Protein AF-B9J135-F1 (afdb_monomer_lite)

Organism: Bacillus cereus (strain Q1) (NCBI:txid361100)

Foldseek 3Di:
DPPPPPPQQFQAAPPPRDTDDPPFDKDFAFDDDDPVPQDDDPPRSSRSVGTPGMHGPVVVVVVD

Secondary structure (DSSP, 8-state):
--SSTT-----B-TTT-PBPPTT--EEEEEPPPPGGG---S-HHHHHHHHEEEEEEHHHHHHH-

Sequence (64 aa):
MLKDMFKRKELICVSCQKKIQYEEELVAFVKLPKERSILVGPFDVCLAKTAQEIYCKSCYDKKA

Structure (mmCIF, N/CA/C/O backbone):
data_AF-B9J135-F1
#
_entry.id   AF-B9J135-F1
#
loop_
_atom_site.group_PDB
_atom_site.id
_atom_site.type_symbol
_atom_site.label_atom_id
_atom_site.label_alt_id
_atom_site.label_comp_id
_atom_site.label_asym_id
_atom_site.label_entity_id
_atom_site.label_seq_id
_atom_site.pdbx_PDB_ins_code
_atom_site.Cartn_x
_atom_site.Cartn_y
_atom_site.Cartn_z
_atom_site.occupancy
_atom_site.B_iso_or_equiv
_atom_site.auth_seq_id
_atom_site.auth_comp_id
_atom_site.auth_asym_id
_atom_site.auth_atom_id
_atom_site.pdbx_PDB_model_num
ATOM 1 N N . MET A 1 1 ? 4.591 24.216 -16.678 1.00 43.78 1 MET A N 1
ATOM 2 C CA . MET A 1 1 ? 3.636 23.610 -15.721 1.00 43.78 1 MET A CA 1
ATOM 3 C C . MET A 1 1 ? 4.250 22.349 -15.098 1.00 43.78 1 MET A C 1
ATOM 5 O O . MET A 1 1 ? 3.859 21.246 -15.433 1.00 43.78 1 MET A O 1
ATOM 9 N N . LEU A 1 2 ? 5.264 22.507 -14.235 1.00 50.41 2 LEU A N 1
ATOM 10 C CA . LEU A 1 2 ? 6.144 21.423 -13.741 1.00 50.41 2 LEU A CA 1
ATOM 11 C C . LEU A 1 2 ? 6.026 21.190 -12.218 1.00 50.41 2 LEU A C 1
ATOM 13 O O . LEU A 1 2 ? 6.952 20.685 -11.593 1.00 50.41 2 LEU A O 1
ATOM 17 N N . LYS A 1 3 ? 4.916 21.597 -11.587 1.00 44.44 3 LYS A N 1
ATOM 18 C CA . LYS A 1 3 ? 4.781 21.544 -10.118 1.00 44.44 3 LYS A CA 1
ATOM 19 C C . LYS A 1 3 ? 4.169 20.248 -9.565 1.00 44.44 3 LYS A C 1
ATOM 21 O O . LYS A 1 3 ? 4.285 20.020 -8.368 1.00 44.44 3 LYS A O 1
ATOM 26 N N . ASP A 1 4 ? 3.613 19.367 -10.400 1.00 50.03 4 ASP A N 1
ATOM 27 C CA . ASP A 1 4 ? 2.939 18.144 -9.920 1.00 50.03 4 ASP A CA 1
ATOM 28 C C . ASP A 1 4 ? 3.798 16.869 -9.937 1.00 50.03 4 ASP A C 1
ATOM 30 O O . ASP A 1 4 ? 3.388 15.844 -9.397 1.00 50.03 4 ASP A O 1
ATOM 34 N N . MET A 1 5 ? 5.024 16.906 -10.472 1.00 47.28 5 MET A N 1
ATOM 35 C CA . MET A 1 5 ? 5.897 15.718 -10.512 1.00 47.28 5 MET A CA 1
ATOM 36 C C . MET A 1 5 ? 6.554 15.377 -9.161 1.00 47.28 5 MET A C 1
ATOM 38 O O . MET A 1 5 ? 7.114 14.291 -9.011 1.00 47.28 5 MET A O 1
ATOM 42 N N . PHE A 1 6 ? 6.457 16.270 -8.169 1.00 50.03 6 PHE A N 1
ATOM 43 C CA . PHE A 1 6 ? 7.081 16.123 -6.847 1.00 50.03 6 PHE A CA 1
ATOM 44 C C . PHE A 1 6 ? 6.095 15.936 -5.689 1.00 50.03 6 PHE A C 1
ATOM 46 O O . PHE A 1 6 ? 6.522 15.902 -4.534 1.00 50.03 6 PHE A O 1
ATOM 53 N N . LYS A 1 7 ? 4.794 15.743 -5.947 1.00 53.69 7 LYS A N 1
ATOM 54 C CA . LYS A 1 7 ? 3.929 15.174 -4.907 1.00 53.69 7 LYS A CA 1
ATOM 55 C C . LYS A 1 7 ? 4.349 13.721 -4.721 1.00 53.69 7 LYS A C 1
ATOM 57 O O . LYS A 1 7 ? 3.970 12.853 -5.506 1.00 53.69 7 LYS A O 1
ATOM 62 N N . ARG A 1 8 ? 5.187 13.459 -3.710 1.00 61.72 8 ARG A N 1
ATOM 63 C CA . ARG A 1 8 ? 5.419 12.102 -3.203 1.00 61.72 8 ARG A CA 1
ATOM 64 C C . ARG A 1 8 ? 4.036 11.497 -2.980 1.00 61.72 8 ARG A C 1
ATOM 66 O O . ARG A 1 8 ? 3.295 11.987 -2.135 1.00 61.72 8 ARG A O 1
ATOM 73 N N . LYS A 1 9 ? 3.656 10.511 -3.798 1.00 73.44 9 LYS A N 1
ATOM 74 C CA . LYS A 1 9 ? 2.428 9.759 -3.550 1.00 73.44 9 LYS A CA 1
ATOM 75 C C . LYS A 1 9 ? 2.614 9.081 -2.202 1.00 73.44 9 LYS A C 1
ATOM 77 O O . LYS A 1 9 ? 3.563 8.324 -2.024 1.00 73.44 9 LYS A O 1
ATOM 82 N N . GLU A 1 10 ? 1.754 9.426 -1.261 1.00 85.06 10 GLU A N 1
ATOM 83 C CA . GLU A 1 10 ? 1.759 8.840 0.069 1.00 85.06 10 GLU A CA 1
ATOM 84 C C . GLU A 1 10 ? 0.998 7.512 0.035 1.00 85.06 10 GLU A C 1
ATOM 86 O O . GLU A 1 10 ? 0.061 7.341 -0.748 1.00 85.06 10 GLU A O 1
ATOM 91 N N . LEU A 1 11 ? 1.397 6.565 0.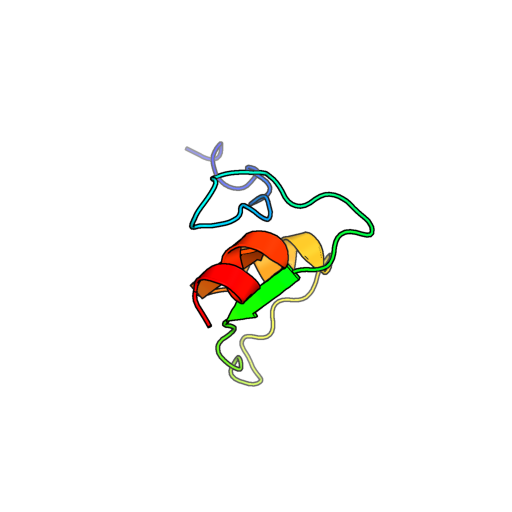885 1.00 91.06 11 LEU A N 1
ATOM 92 C CA . LEU A 1 11 ? 0.641 5.335 1.097 1.00 91.06 11 LEU A CA 1
ATOM 93 C C . LEU A 1 11 ? -0.585 5.681 1.944 1.00 91.06 11 LEU A C 1
ATOM 95 O O . LEU A 1 11 ? -0.468 5.892 3.148 1.00 91.06 11 LEU A O 1
ATOM 99 N N . ILE A 1 12 ? -1.749 5.791 1.309 1.00 94.06 12 ILE A N 1
ATOM 100 C CA . ILE A 1 12 ? -3.005 6.167 1.964 1.00 94.06 12 ILE A CA 1
ATOM 101 C C . ILE A 1 12 ? -3.963 4.982 1.892 1.00 94.06 12 ILE A C 1
ATOM 103 O O . ILE A 1 12 ? -4.188 4.421 0.820 1.00 94.06 12 ILE A O 1
ATOM 107 N N . CYS A 1 13 ? -4.536 4.607 3.036 1.00 95.50 13 CYS A N 1
ATOM 108 C CA . CYS A 1 13 ? -5.576 3.588 3.092 1.00 95.50 13 CYS A CA 1
ATOM 109 C C . CYS A 1 13 ? -6.828 4.074 2.351 1.00 95.50 13 CYS A C 1
ATOM 111 O O . CYS A 1 13 ? -7.401 5.103 2.709 1.00 95.50 13 CYS A O 1
ATOM 113 N N . VAL A 1 14 ? -7.302 3.306 1.370 1.00 95.56 14 VAL A N 1
ATOM 114 C CA . VAL A 1 14 ? -8.492 3.649 0.574 1.00 95.56 14 VAL A CA 1
ATOM 115 C C . VAL A 1 14 ? -9.746 3.749 1.451 1.00 95.56 14 VAL A C 1
ATOM 117 O O . VAL A 1 14 ? -10.606 4.588 1.199 1.00 95.56 14 VAL A O 1
ATOM 120 N N . SER A 1 15 ? -9.833 2.943 2.514 1.00 96.12 15 SER A N 1
ATOM 121 C CA . SER A 1 15 ? -11.007 2.900 3.394 1.00 96.12 15 SER A CA 1
ATOM 122 C C . SER A 1 15 ? -11.053 4.052 4.404 1.00 96.12 15 SER A C 1
ATOM 124 O O . SER A 1 15 ? -12.049 4.765 4.465 1.00 96.12 15 SER A O 1
ATOM 126 N N . CYS A 1 16 ? -9.992 4.258 5.190 1.00 95.94 16 CYS A N 1
ATOM 127 C CA . CYS A 1 16 ? -10.000 5.236 6.287 1.00 95.94 16 CYS A CA 1
ATOM 128 C C . CYS A 1 16 ? -9.236 6.530 5.987 1.00 95.94 16 CYS A C 1
ATOM 130 O O . CYS A 1 16 ? -9.154 7.394 6.855 1.00 95.94 16 CYS A O 1
ATOM 132 N N . GLN A 1 17 ? -8.636 6.655 4.797 1.00 95.69 17 GLN A N 1
ATOM 133 C CA . GLN A 1 17 ? -7.832 7.808 4.366 1.00 95.69 17 GLN A CA 1
ATOM 134 C C . GLN A 1 17 ? -6.619 8.120 5.265 1.00 95.69 17 GLN A C 1
ATOM 136 O O . GLN A 1 17 ? -5.935 9.125 5.079 1.00 95.69 17 GLN A O 1
ATOM 141 N N . LYS A 1 18 ? -6.293 7.238 6.218 1.00 94.62 18 LYS A N 1
ATOM 142 C CA . LYS A 1 18 ? -5.090 7.344 7.042 1.00 94.62 18 LYS A CA 1
ATOM 143 C C . LYS A 1 18 ? -3.853 7.091 6.180 1.00 94.62 18 LYS A C 1
ATOM 145 O O . LYS A 1 18 ? -3.800 6.115 5.427 1.00 94.62 18 LYS A O 1
ATOM 150 N N . LYS A 1 19 ? -2.831 7.927 6.362 1.00 94.12 19 LYS A N 1
ATOM 151 C CA . LYS A 1 19 ? -1.481 7.671 5.861 1.00 94.12 19 LYS A CA 1
ATOM 152 C C . LYS A 1 19 ? -0.827 6.530 6.643 1.00 94.12 19 LYS A C 1
ATOM 154 O O . LYS A 1 19 ? -0.717 6.610 7.870 1.00 94.12 19 LYS A O 1
ATOM 159 N N . ILE A 1 20 ? -0.366 5.512 5.928 1.00 94.25 20 ILE A N 1
ATOM 160 C CA . ILE A 1 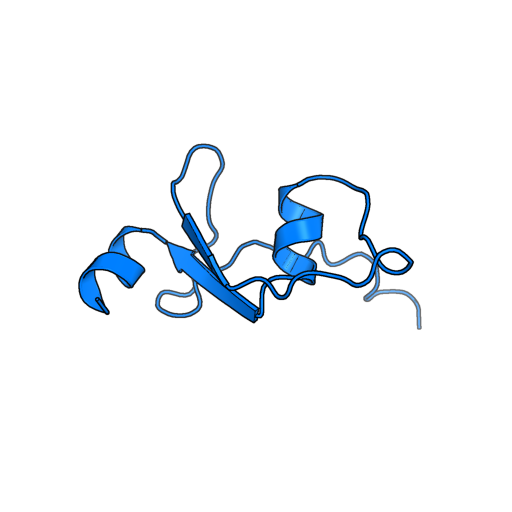20 ? 0.410 4.407 6.488 1.00 94.25 20 ILE A CA 1
ATOM 161 C C . ILE A 1 20 ? 1.763 4.948 6.959 1.00 94.25 20 ILE A C 1
ATOM 163 O O . ILE A 1 20 ? 2.449 5.652 6.212 1.00 94.25 20 ILE A O 1
ATOM 167 N N . GLN A 1 21 ? 2.110 4.665 8.212 1.00 92.50 21 GLN A N 1
ATOM 168 C CA . GLN A 1 21 ? 3.378 5.085 8.811 1.00 92.50 21 GLN A CA 1
ATOM 169 C C . GLN A 1 21 ? 4.456 4.014 8.630 1.00 92.50 21 GLN A C 1
ATOM 171 O O . GLN A 1 21 ? 4.167 2.877 8.256 1.00 92.50 21 GLN A O 1
ATOM 176 N N . TYR A 1 22 ? 5.710 4.381 8.894 1.00 88.69 22 TYR A N 1
ATOM 177 C CA . TYR A 1 22 ? 6.783 3.393 8.971 1.00 88.69 22 TYR A CA 1
ATOM 178 C C . TYR A 1 22 ? 6.465 2.351 10.046 1.00 88.69 22 TYR A C 1
ATOM 180 O O . TYR A 1 22 ? 5.859 2.680 11.061 1.00 88.69 22 TYR A O 1
ATOM 188 N N . GLU A 1 23 ? 6.863 1.106 9.783 1.00 90.31 23 GLU A N 1
ATOM 189 C CA . GLU A 1 23 ? 6.618 -0.059 10.650 1.00 90.31 23 GLU A CA 1
ATOM 190 C C . GLU A 1 23 ? 5.142 -0.495 10.767 1.00 90.31 23 GLU A C 1
ATOM 192 O O . GLU A 1 23 ? 4.849 -1.476 11.447 1.00 90.31 23 GLU A O 1
ATOM 197 N N . GLU A 1 24 ? 4.203 0.151 10.062 1.00 92.69 24 GLU A N 1
ATOM 198 C CA . GLU A 1 24 ? 2.817 -0.323 9.982 1.00 92.69 24 GLU A CA 1
ATOM 199 C C . GLU A 1 24 ? 2.635 -1.410 8.915 1.00 92.69 24 GLU A C 1
ATOM 201 O O . GLU A 1 24 ? 3.074 -1.283 7.769 1.00 92.69 24 GLU A O 1
ATOM 206 N N . GLU A 1 25 ? 1.898 -2.462 9.271 1.00 94.62 25 GLU A N 1
ATOM 207 C CA . GLU A 1 25 ? 1.466 -3.482 8.319 1.00 94.62 25 GLU A CA 1
ATOM 208 C C . GLU A 1 25 ? 0.345 -2.959 7.407 1.00 94.62 25 GLU A C 1
ATOM 210 O O . GLU A 1 25 ? -0.626 -2.321 7.839 1.00 94.62 25 GLU A O 1
ATOM 215 N N . LEU A 1 26 ? 0.455 -3.287 6.122 1.00 95.12 26 LEU A N 1
ATOM 216 C CA . LEU A 1 26 ? -0.485 -2.884 5.084 1.00 95.12 26 LEU A CA 1
ATOM 217 C C . LEU A 1 26 ? -0.736 -4.030 4.105 1.00 95.12 26 LEU A C 1
ATOM 219 O O . LEU A 1 26 ? 0.110 -4.904 3.920 1.00 95.12 26 LEU A O 1
ATOM 223 N N . VAL A 1 27 ? -1.878 -3.974 3.426 1.00 96.06 27 VAL A N 1
ATOM 224 C CA . VAL A 1 27 ? -2.194 -4.834 2.282 1.00 96.06 27 VAL A CA 1
ATOM 225 C C . VAL A 1 27 ? -2.276 -3.961 1.039 1.00 96.06 27 VAL A C 1
ATOM 227 O O . VAL A 1 27 ? -3.026 -2.985 1.011 1.00 96.06 27 VAL A O 1
ATOM 230 N N . ALA A 1 28 ? -1.502 -4.303 0.011 1.00 94.69 28 ALA A N 1
ATOM 231 C CA . ALA A 1 28 ? -1.493 -3.592 -1.260 1.00 94.69 28 ALA A CA 1
ATOM 232 C C . ALA A 1 28 ? -1.787 -4.550 -2.414 1.00 94.69 28 ALA A C 1
ATOM 234 O O . ALA A 1 28 ? -1.134 -5.583 -2.567 1.00 94.69 28 ALA A O 1
ATOM 235 N N . PHE A 1 29 ? -2.738 -4.171 -3.263 1.00 94.62 29 PHE A N 1
ATOM 236 C CA . PHE A 1 29 ? -3.022 -4.880 -4.504 1.00 94.62 29 PHE A CA 1
ATOM 237 C C . PHE A 1 29 ? -2.185 -4.269 -5.620 1.00 94.62 29 PHE A C 1
ATOM 239 O O . PHE A 1 29 ? -2.447 -3.154 -6.077 1.00 94.62 29 PHE A O 1
ATOM 246 N N . VAL A 1 30 ? -1.159 -4.997 -6.050 1.00 91.50 30 VAL A N 1
ATOM 247 C CA . VAL A 1 30 ? -0.243 -4.576 -7.111 1.00 91.50 30 VAL A CA 1
ATOM 248 C C . VAL A 1 30 ? -0.434 -5.436 -8.352 1.00 91.50 30 VAL A C 1
ATOM 250 O O . VAL A 1 30 ? -0.584 -6.654 -8.270 1.00 91.50 30 VAL A O 1
ATOM 253 N N . LYS A 1 31 ? -0.395 -4.804 -9.526 1.00 89.75 31 LYS A N 1
ATOM 254 C CA . LYS A 1 31 ? -0.254 -5.534 -10.787 1.00 89.75 31 LYS A CA 1
ATOM 255 C C . LYS A 1 31 ? 1.216 -5.835 -11.012 1.00 89.75 31 LYS A C 1
ATOM 257 O O . LYS A 1 31 ? 2.043 -4.930 -10.919 1.00 89.75 31 LYS A O 1
ATOM 262 N N . LEU A 1 32 ? 1.522 -7.084 -11.351 1.00 88.69 32 LEU A N 1
ATOM 263 C CA . LEU A 1 32 ? 2.873 -7.467 -11.732 1.00 88.69 32 LEU A CA 1
ATOM 264 C C . LEU A 1 32 ? 3.306 -6.628 -12.954 1.00 88.69 32 LEU A C 1
ATOM 266 O O . LEU A 1 32 ? 2.623 -6.664 -13.984 1.00 88.69 32 LEU A O 1
ATOM 270 N N . PRO A 1 33 ? 4.384 -5.830 -12.853 1.00 85.06 33 PRO A N 1
ATOM 271 C CA . PRO A 1 33 ? 4.847 -5.022 -13.970 1.00 85.06 33 PRO A CA 1
ATOM 272 C C . PRO A 1 33 ? 5.447 -5.912 -15.063 1.00 85.06 33 PRO A C 1
ATOM 274 O O . PRO A 1 33 ? 6.001 -6.975 -14.790 1.00 85.06 33 PRO A O 1
ATOM 277 N N . LYS A 1 34 ? 5.380 -5.454 -16.318 1.00 86.81 34 LYS A N 1
ATOM 278 C CA . LYS A 1 34 ? 6.156 -6.065 -17.406 1.00 86.81 34 LYS A CA 1
ATOM 279 C C . LYS A 1 34 ? 7.646 -5.810 -17.151 1.00 86.81 34 LYS A C 1
ATOM 281 O O . LYS A 1 34 ? 7.992 -4.762 -16.609 1.00 86.81 34 LYS A O 1
ATOM 286 N N . GLU A 1 35 ? 8.523 -6.70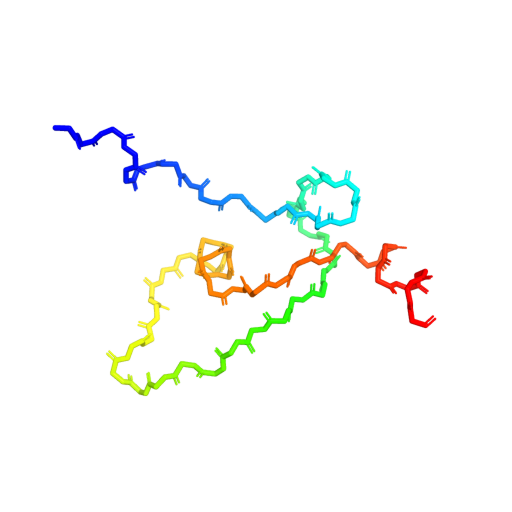9 -17.598 1.00 79.75 35 GLU A N 1
ATOM 287 C CA . GLU A 1 35 ? 9.979 -6.630 -17.351 1.00 79.75 35 GLU A CA 1
ATOM 288 C C . GLU A 1 35 ? 10.590 -5.258 -17.675 1.00 79.75 35 GLU A C 1
ATOM 290 O O . GLU A 1 35 ? 11.428 -4.749 -16.939 1.00 79.75 35 GLU A O 1
ATOM 295 N N . ARG A 1 36 ? 10.130 -4.613 -18.752 1.00 79.06 36 ARG A N 1
ATOM 296 C CA . ARG A 1 36 ? 10.650 -3.311 -19.209 1.00 79.06 36 ARG A CA 1
ATOM 297 C C . ARG A 1 36 ? 10.063 -2.099 -18.478 1.00 79.06 36 ARG A C 1
ATOM 299 O O . ARG A 1 36 ? 10.453 -0.975 -18.770 1.00 79.06 36 ARG A O 1
ATOM 306 N N . SER A 1 37 ? 9.100 -2.300 -17.581 1.00 77.19 37 SER A N 1
ATOM 307 C CA . SER A 1 37 ? 8.351 -1.232 -16.901 1.00 77.19 37 SER A CA 1
ATOM 308 C C . SER A 1 37 ? 8.443 -1.325 -15.376 1.00 77.19 37 SER A C 1
ATOM 310 O O . SER A 1 37 ? 7.517 -0.919 -14.673 1.00 77.19 37 SER A O 1
ATOM 312 N N . ILE A 1 38 ? 9.525 -1.904 -14.857 1.00 81.50 38 ILE A N 1
ATOM 313 C CA . ILE A 1 38 ? 9.759 -1.987 -13.416 1.00 81.50 38 ILE A CA 1
ATOM 314 C C . ILE A 1 38 ? 10.108 -0.590 -12.894 1.00 81.50 38 ILE A C 1
ATOM 316 O O . ILE A 1 38 ? 11.036 0.062 -13.370 1.00 81.50 38 ILE A O 1
ATOM 320 N N . LEU A 1 39 ? 9.342 -0.123 -11.909 1.00 80.50 39 LEU A N 1
ATOM 321 C CA . LEU A 1 39 ? 9.644 1.101 -11.175 1.00 80.50 39 LEU A CA 1
ATOM 322 C C . LEU A 1 39 ? 10.763 0.817 -10.172 1.00 80.50 39 LEU A C 1
ATOM 324 O O . LEU A 1 39 ? 10.619 -0.051 -9.315 1.00 80.50 39 LEU A O 1
ATOM 328 N N . VAL A 1 40 ? 11.862 1.562 -10.284 1.00 82.69 40 VAL A N 1
ATOM 329 C CA . VAL A 1 40 ? 13.019 1.471 -9.385 1.00 82.69 40 VAL A CA 1
ATOM 330 C C . VAL A 1 40 ? 13.097 2.748 -8.552 1.00 82.69 40 VAL A C 1
ATOM 332 O O . VAL A 1 40 ? 13.076 3.854 -9.095 1.00 82.69 40 VAL A O 1
ATOM 335 N N . GLY A 1 41 ? 13.164 2.604 -7.230 1.00 86.12 41 GLY A N 1
ATOM 336 C CA . GLY A 1 41 ? 13.197 3.719 -6.286 1.00 86.12 41 GLY A CA 1
ATOM 337 C C . GLY A 1 41 ? 12.853 3.281 -4.859 1.00 86.12 41 GLY A C 1
ATOM 338 O O . GLY A 1 41 ? 12.763 2.080 -4.599 1.00 86.12 41 GLY A O 1
ATOM 339 N N . PRO A 1 42 ? 12.637 4.237 -3.935 1.00 87.50 42 PRO A N 1
ATOM 340 C CA . PRO A 1 42 ? 12.186 3.937 -2.579 1.00 87.50 42 PRO A CA 1
ATOM 341 C C . PRO A 1 42 ? 10.923 3.075 -2.598 1.00 87.50 42 PRO A C 1
ATOM 343 O O . PRO A 1 42 ? 10.021 3.313 -3.409 1.00 87.50 42 PRO A O 1
ATOM 346 N N . PHE A 1 43 ? 10.882 2.061 -1.735 1.00 87.56 43 PHE A N 1
ATOM 347 C CA . PHE A 1 43 ? 9.816 1.062 -1.731 1.00 87.56 43 PHE A CA 1
ATOM 348 C C . PHE A 1 43 ? 8.431 1.697 -1.562 1.00 87.56 43 PHE A C 1
ATOM 350 O O . PHE A 1 43 ? 7.532 1.415 -2.348 1.00 87.56 43 PHE A O 1
ATOM 357 N N . ASP A 1 44 ? 8.287 2.611 -0.603 1.00 85.44 44 ASP A N 1
ATOM 358 C CA . ASP A 1 44 ? 7.060 3.360 -0.322 1.00 85.44 44 ASP A CA 1
ATOM 359 C C . ASP A 1 44 ? 6.570 4.154 -1.542 1.00 85.44 44 ASP A C 1
ATOM 361 O O . ASP A 1 44 ? 5.397 4.083 -1.913 1.00 85.44 44 ASP A O 1
ATOM 365 N N . VAL A 1 45 ? 7.480 4.851 -2.225 1.00 86.94 45 VAL A N 1
ATOM 366 C CA . VAL A 1 45 ? 7.168 5.644 -3.421 1.00 86.94 45 VAL A CA 1
ATOM 367 C C . VAL A 1 45 ? 6.786 4.748 -4.595 1.00 86.94 45 VAL A C 1
ATOM 369 O O . VAL A 1 45 ? 5.851 5.068 -5.335 1.00 86.94 45 VAL A O 1
ATOM 372 N N . CYS A 1 46 ? 7.510 3.647 -4.802 1.00 89.06 46 CYS A N 1
ATOM 373 C CA . CYS A 1 46 ? 7.213 2.706 -5.879 1.00 89.06 46 CYS A CA 1
ATOM 374 C C . CYS A 1 46 ? 5.860 2.042 -5.642 1.00 89.06 46 CYS A C 1
ATOM 376 O O . CYS A 1 46 ? 5.021 2.050 -6.541 1.00 89.06 46 CYS A O 1
ATOM 378 N N . LEU A 1 47 ? 5.618 1.565 -4.422 1.00 90.69 47 LEU A N 1
ATOM 379 C CA . LEU A 1 47 ? 4.368 0.934 -4.031 1.00 90.69 47 LEU A CA 1
ATOM 380 C C . LEU A 1 47 ? 3.184 1.899 -4.162 1.00 90.69 47 LEU A C 1
ATOM 382 O O . LEU A 1 47 ? 2.178 1.540 -4.765 1.00 90.69 47 LEU A O 1
ATOM 386 N N . ALA A 1 48 ? 3.311 3.152 -3.713 1.00 89.00 48 ALA A N 1
ATOM 387 C CA . ALA A 1 48 ? 2.252 4.156 -3.857 1.00 89.00 48 ALA A CA 1
ATOM 388 C C . ALA A 1 48 ? 1.941 4.505 -5.327 1.00 89.00 48 ALA A C 1
ATOM 390 O O . ALA A 1 48 ? 0.848 4.971 -5.660 1.00 89.00 48 ALA A O 1
ATOM 391 N N . LYS A 1 49 ? 2.907 4.313 -6.233 1.00 87.25 49 LYS A N 1
ATOM 392 C CA . LYS A 1 49 ?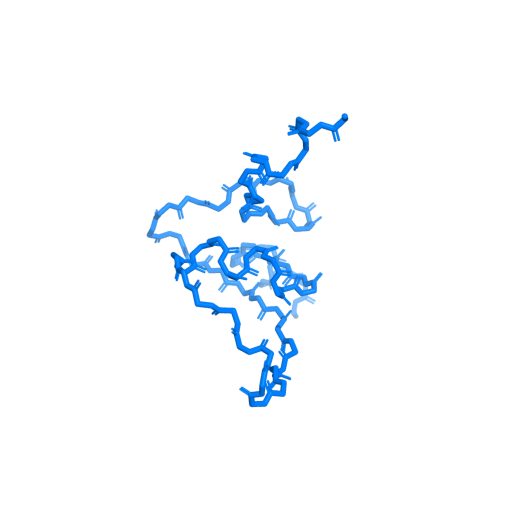 2.726 4.535 -7.673 1.00 87.25 49 LYS A CA 1
ATOM 393 C C . LYS A 1 49 ? 2.121 3.334 -8.396 1.00 87.25 49 LYS A C 1
ATOM 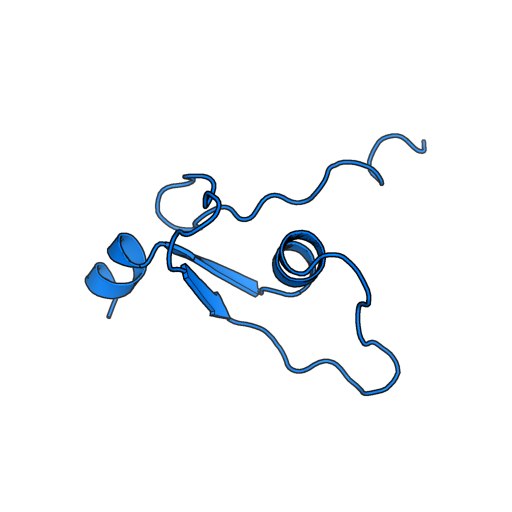395 O O . LYS A 1 49 ? 1.415 3.561 -9.378 1.00 87.25 49 LYS A O 1
ATOM 400 N N . THR A 1 50 ? 2.402 2.109 -7.955 1.00 89.50 50 THR A N 1
ATOM 401 C CA . THR A 1 50 ? 2.005 0.872 -8.653 1.00 89.50 50 THR A CA 1
ATOM 402 C C . THR A 1 50 ? 0.799 0.167 -8.043 1.00 89.50 50 THR A C 1
ATOM 404 O O . THR A 1 50 ? 0.118 -0.575 -8.754 1.00 89.50 50 THR A O 1
ATOM 407 N N . ALA A 1 51 ? 0.517 0.382 -6.758 1.00 91.75 51 ALA A N 1
ATOM 408 C CA . ALA A 1 51 ? -0.636 -0.205 -6.095 1.00 91.75 51 ALA A CA 1
ATOM 409 C C . ALA A 1 51 ? -1.938 0.375 -6.656 1.00 91.75 51 ALA A C 1
ATOM 411 O O . ALA A 1 51 ? -2.092 1.588 -6.812 1.00 91.75 51 ALA A O 1
ATOM 412 N N . GLN A 1 52 ? -2.880 -0.514 -6.957 1.00 92.31 52 GLN A N 1
ATOM 413 C CA . GLN A 1 52 ? -4.241 -0.148 -7.339 1.00 92.31 52 GLN A CA 1
ATOM 414 C C . GLN A 1 52 ? -5.057 0.235 -6.106 1.00 92.31 52 GLN A C 1
ATOM 416 O O . GLN A 1 52 ? -5.808 1.205 -6.134 1.00 92.31 52 GLN A O 1
ATOM 421 N N . GLU A 1 53 ? -4.870 -0.518 -5.024 1.00 93.75 53 GLU A N 1
ATOM 422 C CA . GLU A 1 53 ? -5.526 -0.309 -3.742 1.00 93.75 53 GLU A CA 1
ATOM 423 C C . GLU A 1 53 ? -4.531 -0.562 -2.612 1.00 93.75 53 GLU A C 1
ATOM 425 O O . GLU A 1 53 ? -3.703 -1.473 -2.693 1.00 93.75 53 GLU A O 1
ATOM 430 N N . ILE A 1 54 ? -4.635 0.241 -1.556 1.00 95.19 54 ILE A N 1
ATOM 431 C CA . ILE A 1 54 ? -3.852 0.113 -0.328 1.00 95.19 54 ILE A CA 1
ATOM 432 C C . ILE A 1 54 ? -4.830 0.124 0.845 1.00 95.19 54 ILE A C 1
ATOM 434 O O . ILE A 1 54 ? -5.704 0.989 0.925 1.00 95.19 54 ILE A O 1
ATOM 438 N N . TYR A 1 55 ? -4.658 -0.807 1.776 1.00 96.56 55 TYR A N 1
ATOM 439 C CA . TYR A 1 55 ? -5.407 -0.889 3.024 1.00 96.56 55 TYR A CA 1
ATOM 440 C C . TYR A 1 55 ? -4.435 -0.955 4.198 1.00 96.56 55 TYR A C 1
ATOM 442 O O . TYR A 1 55 ? -3.428 -1.658 4.134 1.00 96.56 55 TYR A O 1
ATOM 450 N N . CYS A 1 56 ? -4.748 -0.276 5.303 1.00 96.25 56 CYS A N 1
ATOM 451 C CA . CYS A 1 56 ? -4.143 -0.653 6.578 1.00 96.25 56 CYS A CA 1
ATOM 452 C C . CYS A 1 56 ? -4.713 -2.006 7.014 1.00 96.25 56 CYS A C 1
ATOM 454 O O . CYS A 1 56 ? -5.876 -2.308 6.717 1.00 96.25 56 CYS A O 1
ATOM 456 N N . LYS A 1 57 ? -3.924 -2.790 7.754 1.00 95.56 57 LYS A N 1
ATOM 457 C CA . LYS A 1 57 ? -4.334 -4.118 8.232 1.00 95.56 57 LYS A CA 1
ATOM 458 C C . LYS A 1 57 ? -5.72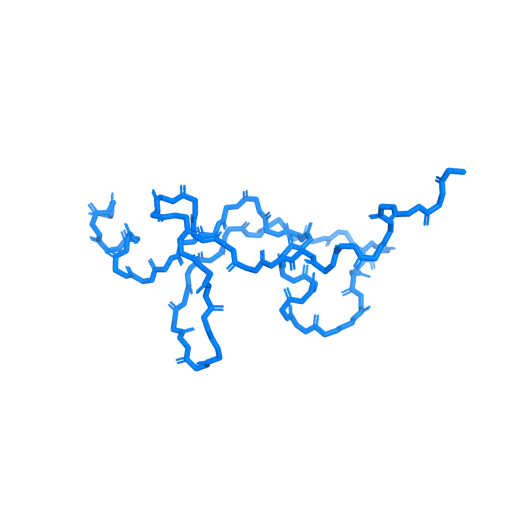5 -4.121 8.872 1.00 95.56 57 LYS A C 1
ATOM 460 O O . LYS A 1 57 ? -6.604 -4.849 8.438 1.00 95.56 57 LYS A O 1
ATOM 465 N N . SER A 1 58 ? -5.984 -3.179 9.777 1.00 95.50 58 SER A N 1
ATOM 466 C CA . SER A 1 58 ? -7.277 -3.067 10.464 1.00 95.50 58 SER A CA 1
ATOM 467 C C . SER A 1 58 ? -8.483 -2.807 9.553 1.00 95.50 58 SER A C 1
ATOM 469 O O . SER A 1 58 ? -9.596 -3.182 9.911 1.00 95.50 58 SER A O 1
ATOM 471 N N . CYS A 1 59 ? -8.309 -2.137 8.408 1.00 96.50 59 CYS A N 1
ATOM 472 C CA . CYS A 1 59 ? -9.396 -1.943 7.442 1.00 96.50 59 CYS A CA 1
ATOM 473 C C . CYS A 1 59 ? -9.546 -3.151 6.520 1.00 96.50 59 CYS A C 1
ATOM 475 O O . CYS A 1 59 ? -10.663 -3.459 6.114 1.00 96.50 59 CYS A O 1
ATOM 477 N N . TYR A 1 60 ? -8.442 -3.825 6.197 1.00 96.44 60 TYR A N 1
ATOM 478 C CA . TYR A 1 60 ? -8.480 -5.045 5.403 1.00 96.44 60 TYR A CA 1
ATOM 479 C C . TYR A 1 60 ? -9.158 -6.188 6.166 1.00 96.44 60 TYR A C 1
ATOM 481 O O . TYR A 1 60 ? -10.083 -6.796 5.640 1.00 96.44 60 TYR A O 1
ATOM 489 N N . ASP A 1 61 ? -8.794 -6.392 7.432 1.00 95.06 61 ASP A N 1
ATOM 490 C CA . ASP A 1 61 ? -9.351 -7.450 8.286 1.00 95.06 61 ASP A CA 1
ATOM 491 C C . ASP A 1 61 ? -10.864 -7.295 8.516 1.00 95.06 61 ASP A C 1
ATOM 493 O O . ASP A 1 61 ? -11.560 -8.272 8.747 1.00 95.06 61 ASP A O 1
ATOM 497 N N . LYS A 1 62 ? -11.394 -6.066 8.439 1.00 92.88 62 LYS A N 1
ATOM 498 C CA . LYS A 1 62 ? -12.842 -5.794 8.520 1.00 92.88 62 LYS A CA 1
ATOM 499 C C . LYS A 1 62 ? -13.586 -6.029 7.205 1.00 92.88 62 LYS A C 1
ATOM 501 O O . LYS A 1 62 ? -14.811 -6.102 7.213 1.00 92.88 62 LYS A O 1
ATOM 506 N N . LYS A 1 63 ? -12.863 -6.015 6.083 1.00 82.75 63 LYS A N 1
ATOM 507 C CA . LYS A 1 63 ? -13.402 -6.226 4.734 1.00 82.75 63 LYS A CA 1
ATOM 508 C C . LYS A 1 63 ? -13.411 -7.715 4.362 1.00 82.75 63 LYS A C 1
ATOM 510 O O . LYS A 1 63 ? -14.237 -8.097 3.537 1.00 82.75 63 LYS A O 1
ATOM 515 N N . ALA A 1 64 ? -12.456 -8.480 4.896 1.00 70.75 64 ALA A N 1
ATOM 516 C CA . ALA A 1 64 ? -12.248 -9.903 4.631 1.00 70.75 64 ALA A CA 1
ATOM 517 C C . ALA A 1 64 ? -13.320 -10.802 5.265 1.00 70.75 64 ALA A C 1
ATOM 519 O O . ALA A 1 64 ? -13.876 -10.421 6.318 1.00 70.75 64 ALA A O 1
#

pLDDT: mean 84.98, std 14.49, range [43.78, 96.56]

Radius of gyration: 13.02 Å; chains: 1; bounding box: 27×34×30 Å